Protein AF-A0A0R2HB29-F1 (afdb_monomer_lite)

Foldseek 3Di:
DVCVVVVDDLVRVCVVVVHDSVVSVVVCVVVVVDPPQDDPDDPPVPQDPVNVVVSVVCQQCAQDVVVVRAGVVCVVVVHDDPPD

Secondary structure (DSSP, 8-state):
-HHHHTT--HHHHHHHTT--HHHHHHHHHHHTT-TTSS-TT--GGG--HHHHHHHHHHHHTS-BGGGTTB-HHHHHHT------

pLDDT: mean 74.7, std 15.44, range [40.91, 93.88]

Sequence (84 aa):
MYYCSKGLTVTEIANILNRDKSTVSRELHRNSISEEYLPKGKEMDSVTDEYINDFIDKLNKRPRKCLGWKTPYEVHYNKVLHLT

InterPro domains:
  IPR012337 Ribonuclease H-like superfamily [SSF53098] (31-83)
  IPR025246 Transposase IS30-like HTH domain [PF13936] (4-31)
  IPR051917 Transposase/Integrase Enzymes [PTHR10948] (36-82)

Organism: NCBI:txid1410657

Structure (mmCIF, N/CA/C/O backbone):
data_AF-A0A0R2HB29-F1
#
_entry.id   AF-A0A0R2HB29-F1
#
loop_
_atom_site.group_PDB
_atom_site.id
_atom_site.type_symbol
_atom_site.label_atom_id
_atom_site.label_alt_id
_atom_site.label_comp_id
_atom_site.label_asym_id
_atom_site.label_entity_id
_atom_site.label_seq_id
_atom_site.pdbx_PDB_ins_code
_atom_site.Cartn_x
_atom_site.Cartn_y
_atom_site.Cartn_z
_atom_site.occupancy
_atom_site.B_iso_or_equiv
_atom_site.auth_seq_id
_atom_site.auth_comp_id
_atom_site.auth_asym_id
_atom_site.auth_atom_id
_atom_site.pdbx_PDB_model_num
ATOM 1 N N . MET A 1 1 ? 8.780 -6.304 -4.780 1.00 57.09 1 MET A N 1
ATOM 2 C CA . MET A 1 1 ? 9.172 -4.928 -4.393 1.00 57.09 1 MET A CA 1
ATOM 3 C C . MET A 1 1 ? 9.977 -4.308 -5.537 1.00 57.09 1 MET A C 1
ATOM 5 O O . MET A 1 1 ? 10.934 -4.939 -5.970 1.00 57.09 1 MET A O 1
ATOM 9 N N . TYR A 1 2 ? 9.574 -3.130 -6.031 1.00 55.00 2 TYR A N 1
ATOM 10 C CA . TYR A 1 2 ? 10.095 -2.456 -7.241 1.00 55.00 2 TYR A CA 1
ATOM 11 C C . TYR A 1 2 ? 11.629 -2.426 -7.361 1.00 55.00 2 TYR A C 1
ATOM 13 O O . TYR A 1 2 ? 12.187 -2.734 -8.413 1.00 55.00 2 TYR A O 1
ATOM 21 N N . TYR A 1 3 ? 12.318 -2.123 -6.261 1.00 59.88 3 TYR A N 1
ATOM 22 C CA . TYR A 1 3 ? 13.772 -1.993 -6.269 1.00 59.88 3 TYR A CA 1
ATOM 23 C C . TYR A 1 3 ? 14.507 -3.336 -6.413 1.00 59.88 3 TYR A C 1
ATOM 25 O O . TYR A 1 3 ? 15.496 -3.411 -7.135 1.00 59.88 3 TYR A O 1
ATOM 33 N N . CYS A 1 4 ? 13.985 -4.423 -5.829 1.00 54.97 4 CYS A N 1
ATOM 34 C CA . CYS A 1 4 ? 14.553 -5.760 -6.037 1.00 54.97 4 CYS A CA 1
ATOM 35 C C . CYS A 1 4 ? 14.281 -6.298 -7.444 1.00 54.97 4 CYS A C 1
ATOM 37 O O . CYS A 1 4 ? 15.136 -6.977 -8.000 1.00 54.97 4 CYS A O 1
ATOM 39 N N . SER A 1 5 ? 13.142 -5.959 -8.062 1.00 59.25 5 SER A N 1
ATOM 40 C CA . SER A 1 5 ? 12.900 -6.287 -9.479 1.00 59.25 5 SER A CA 1
ATOM 41 C C . SER A 1 5 ? 13.796 -5.505 -10.446 1.00 59.25 5 SER A C 1
ATOM 43 O O . SER A 1 5 ? 13.957 -5.922 -11.585 1.00 59.25 5 SER A O 1
ATOM 45 N N . LYS A 1 6 ? 14.403 -4.398 -9.998 1.00 63.19 6 LYS A N 1
ATOM 46 C CA . LYS A 1 6 ? 15.422 -3.636 -10.737 1.00 63.19 6 LYS A CA 1
ATOM 47 C C . LYS A 1 6 ? 16.854 -4.134 -10.468 1.00 63.19 6 LYS A C 1
ATOM 49 O O . LYS A 1 6 ? 17.798 -3.520 -10.945 1.00 63.19 6 LYS A O 1
ATOM 54 N N . GLY A 1 7 ? 17.020 -5.223 -9.707 1.00 73.44 7 GLY A N 1
ATOM 55 C CA . GLY A 1 7 ? 18.326 -5.817 -9.396 1.00 73.44 7 GLY A CA 1
ATOM 56 C C . GLY A 1 7 ? 19.148 -5.059 -8.350 1.00 73.44 7 GLY A C 1
ATOM 57 O O . GLY A 1 7 ? 20.305 -5.403 -8.132 1.00 73.44 7 GLY A O 1
ATOM 58 N N . LEU A 1 8 ? 18.566 -4.053 -7.690 1.00 73.81 8 LEU A N 1
ATOM 59 C CA . LEU A 1 8 ? 19.265 -3.270 -6.674 1.00 73.81 8 LEU A CA 1
ATOM 60 C C . LEU A 1 8 ? 19.432 -4.074 -5.382 1.00 73.81 8 LEU A C 1
ATOM 62 O O . LEU A 1 8 ? 18.512 -4.751 -4.905 1.00 73.81 8 LEU A O 1
ATOM 66 N N . THR A 1 9 ? 20.608 -3.952 -4.782 1.00 84.69 9 THR A N 1
ATOM 67 C CA . THR A 1 9 ? 20.948 -4.550 -3.495 1.00 84.69 9 THR A CA 1
ATOM 68 C C . THR A 1 9 ? 20.263 -3.814 -2.343 1.00 84.69 9 THR A C 1
ATOM 70 O O . THR A 1 9 ? 19.964 -2.622 -2.407 1.00 84.69 9 THR A O 1
ATOM 73 N N . VAL A 1 10 ? 20.087 -4.502 -1.211 1.00 81.06 10 VAL A N 1
ATOM 74 C CA . VAL A 1 10 ? 19.534 -3.913 0.027 1.00 81.06 10 VAL A CA 1
ATOM 75 C C . VAL A 1 10 ? 20.307 -2.660 0.468 1.00 81.06 10 VAL A C 1
ATOM 77 O O . VAL A 1 10 ? 19.720 -1.733 1.020 1.00 81.06 10 VAL A O 1
ATOM 80 N N . THR A 1 11 ? 21.616 -2.613 0.202 1.00 83.00 11 THR A N 1
ATOM 81 C CA . THR A 1 11 ? 22.473 -1.461 0.516 1.00 83.00 11 THR A CA 1
ATOM 82 C C . THR A 1 11 ? 22.158 -0.256 -0.367 1.00 83.00 11 THR A C 1
ATOM 84 O O . THR A 1 11 ? 22.038 0.853 0.144 1.00 83.00 11 THR A O 1
ATOM 87 N N . GLU A 1 12 ? 22.002 -0.458 -1.673 1.00 77.06 12 GLU A N 1
ATOM 88 C CA . GLU A 1 12 ? 21.664 0.626 -2.603 1.00 77.06 12 GLU A CA 1
ATOM 89 C C . GLU A 1 12 ? 20.281 1.195 -2.292 1.00 77.06 12 GLU A C 1
ATOM 91 O O . GLU A 1 12 ? 20.101 2.408 -2.243 1.00 77.06 12 GLU A O 1
ATOM 96 N N . ILE A 1 13 ? 19.328 0.321 -1.971 1.00 80.25 13 ILE A N 1
ATOM 97 C CA . ILE A 1 13 ? 17.973 0.712 -1.573 1.00 80.25 13 ILE A CA 1
ATOM 98 C C . ILE A 1 13 ? 17.994 1.531 -0.277 1.00 80.25 13 ILE A C 1
ATOM 100 O O . ILE A 1 13 ? 17.321 2.554 -0.186 1.00 80.25 13 ILE A O 1
ATOM 104 N N . ALA A 1 14 ? 18.784 1.111 0.714 1.00 82.12 14 ALA A N 1
ATOM 105 C CA . ALA A 1 14 ? 18.966 1.841 1.968 1.00 82.12 14 ALA A CA 1
ATOM 106 C C . ALA A 1 14 ? 19.488 3.267 1.735 1.00 82.12 14 ALA A C 1
ATOM 108 O O . ALA A 1 14 ? 18.950 4.215 2.304 1.00 82.12 14 ALA A O 1
ATOM 109 N N . ASN A 1 15 ? 20.464 3.427 0.841 1.00 80.62 15 ASN A N 1
ATOM 110 C CA . ASN A 1 15 ? 21.018 4.736 0.502 1.00 80.62 15 ASN A CA 1
ATOM 111 C C . ASN A 1 15 ? 20.008 5.617 -0.248 1.00 80.62 15 ASN A C 1
ATOM 113 O O . ASN A 1 15 ? 19.840 6.780 0.102 1.00 80.62 15 ASN A O 1
ATOM 117 N N . ILE A 1 16 ? 19.298 5.063 -1.238 1.00 79.69 16 ILE A N 1
ATOM 118 C CA . ILE A 1 16 ? 18.290 5.793 -2.028 1.00 79.69 16 ILE A CA 1
ATOM 119 C C . ILE A 1 16 ? 17.140 6.281 -1.142 1.00 79.69 16 ILE A C 1
ATOM 121 O O . ILE A 1 16 ? 16.676 7.409 -1.282 1.00 79.69 16 ILE A O 1
ATOM 125 N N . LEU A 1 17 ? 16.678 5.431 -0.223 1.00 77.38 17 LEU A N 1
ATOM 126 C CA . LEU A 1 17 ? 15.560 5.739 0.669 1.00 77.38 17 LEU A CA 1
ATOM 127 C C . LEU A 1 17 ? 15.990 6.491 1.935 1.00 77.38 17 LEU A C 1
ATOM 129 O O . LEU A 1 17 ? 15.134 6.819 2.756 1.00 77.38 17 LEU A O 1
ATOM 133 N N . ASN A 1 18 ? 17.294 6.729 2.110 1.00 82.81 18 ASN A N 1
ATOM 134 C CA . ASN A 1 18 ? 17.893 7.266 3.328 1.00 82.81 18 ASN A CA 1
ATOM 135 C C . ASN A 1 18 ? 17.397 6.534 4.595 1.00 82.81 18 ASN A C 1
ATOM 137 O O . ASN A 1 18 ? 16.923 7.141 5.559 1.00 82.81 18 ASN A O 1
ATOM 141 N N . ARG A 1 19 ? 17.437 5.197 4.566 1.00 81.50 19 ARG A N 1
ATOM 142 C CA . ARG A 1 19 ? 16.982 4.320 5.654 1.00 81.50 19 ARG A CA 1
ATOM 143 C C . ARG A 1 19 ? 18.041 3.302 6.035 1.00 81.50 19 ARG A C 1
ATOM 145 O O . ARG A 1 19 ? 18.887 2.927 5.237 1.00 81.50 19 ARG A O 1
ATOM 152 N N . ASP A 1 20 ? 17.936 2.790 7.256 1.00 89.00 20 ASP A N 1
ATOM 153 C CA . ASP A 1 20 ? 18.821 1.730 7.727 1.00 89.00 20 ASP A CA 1
ATOM 154 C C . ASP A 1 20 ? 18.621 0.405 6.961 1.00 89.00 20 ASP A C 1
ATOM 156 O O . ASP A 1 20 ? 17.489 -0.005 6.667 1.00 89.00 20 ASP A O 1
ATOM 160 N N . LYS A 1 21 ? 19.724 -0.312 6.700 1.00 84.50 21 LYS A N 1
ATOM 161 C CA . LYS A 1 21 ? 19.723 -1.593 5.969 1.00 84.50 21 LYS A CA 1
ATOM 162 C C . LYS A 1 21 ? 18.828 -2.641 6.631 1.00 84.50 21 LYS A C 1
ATOM 164 O O . LYS A 1 21 ? 18.162 -3.405 5.929 1.00 84.50 21 LYS A O 1
ATOM 169 N N . SER A 1 22 ? 18.767 -2.676 7.965 1.00 83.00 22 SER A N 1
ATOM 170 C CA . SER A 1 22 ? 17.903 -3.612 8.695 1.00 83.00 22 SER A CA 1
ATOM 171 C C . SER A 1 22 ? 16.420 -3.284 8.510 1.00 83.00 22 SER A C 1
ATOM 173 O O . SER A 1 22 ? 15.580 -4.183 8.508 1.00 83.00 22 SER A O 1
ATOM 175 N N . THR A 1 23 ? 16.070 -2.008 8.332 1.00 81.19 23 THR A N 1
ATOM 176 C CA . THR A 1 23 ? 14.697 -1.577 8.039 1.00 81.19 23 THR A CA 1
ATOM 177 C C . THR A 1 23 ? 14.295 -2.011 6.638 1.00 81.19 23 THR A C 1
ATOM 179 O O . THR A 1 23 ? 13.257 -2.653 6.492 1.00 81.19 23 THR A O 1
ATOM 182 N N . VAL A 1 24 ? 15.152 -1.769 5.641 1.00 80.81 24 VAL A N 1
ATOM 183 C CA . VAL A 1 24 ? 14.919 -2.202 4.253 1.00 80.81 24 VAL A CA 1
ATOM 184 C C . VAL A 1 24 ? 14.798 -3.724 4.158 1.00 80.81 24 VAL A C 1
ATOM 186 O O . VAL A 1 24 ? 13.864 -4.225 3.541 1.00 80.81 24 VAL A O 1
ATOM 189 N N . SER A 1 25 ? 15.677 -4.474 4.827 1.00 82.31 25 SER A N 1
ATOM 190 C CA . SER A 1 25 ? 15.619 -5.943 4.867 1.00 82.31 25 SER A CA 1
ATOM 191 C C . SER A 1 25 ? 14.308 -6.461 5.473 1.00 82.31 25 SER A C 1
ATOM 193 O O . SER A 1 25 ? 13.636 -7.318 4.895 1.00 82.31 25 SER A O 1
ATOM 195 N N . ARG A 1 26 ? 13.880 -5.889 6.607 1.00 79.62 26 ARG A N 1
ATOM 196 C CA . ARG A 1 26 ? 12.608 -6.253 7.246 1.00 79.62 26 ARG A CA 1
ATOM 197 C C . ARG A 1 26 ? 11.403 -5.889 6.379 1.00 79.62 26 ARG A C 1
ATOM 199 O O . ARG A 1 26 ? 10.451 -6.660 6.313 1.00 79.62 26 ARG A O 1
ATOM 206 N N . GLU A 1 27 ? 11.419 -4.729 5.727 1.00 77.31 27 GLU A N 1
ATOM 207 C CA . GLU A 1 27 ? 10.366 -4.320 4.791 1.00 77.31 27 GLU A CA 1
ATOM 208 C C . GLU A 1 27 ? 10.313 -5.234 3.571 1.00 77.31 27 GLU A C 1
ATOM 210 O O . GLU A 1 27 ? 9.220 -5.610 3.160 1.00 77.31 27 GLU A O 1
ATOM 215 N N . LEU A 1 28 ? 11.460 -5.641 3.027 1.00 73.94 28 LEU A N 1
ATOM 216 C CA . LEU A 1 28 ? 11.536 -6.627 1.955 1.00 73.94 28 LEU A CA 1
ATOM 217 C C . LEU A 1 28 ? 10.910 -7.942 2.389 1.00 73.94 28 LEU A C 1
ATOM 219 O O . LEU A 1 28 ? 9.964 -8.387 1.756 1.00 73.94 28 LEU A O 1
ATOM 223 N N . HIS A 1 29 ? 11.338 -8.500 3.519 1.00 71.25 29 HIS A N 1
ATOM 224 C CA . HIS A 1 29 ? 10.798 -9.756 4.035 1.00 71.25 29 HIS A CA 1
ATOM 225 C C . HIS A 1 29 ? 9.276 -9.703 4.269 1.00 71.25 29 HIS A C 1
ATOM 227 O O . HIS A 1 29 ? 8.561 -10.625 3.885 1.00 71.25 29 HIS A O 1
ATOM 233 N N . ARG A 1 30 ? 8.761 -8.598 4.831 1.00 69.75 30 ARG A N 1
ATOM 234 C CA . ARG A 1 30 ? 7.317 -8.396 5.053 1.00 69.75 30 ARG A CA 1
ATOM 235 C C . ARG A 1 30 ? 6.524 -8.251 3.754 1.00 69.75 30 ARG A C 1
ATOM 237 O O . ARG A 1 30 ? 5.414 -8.763 3.659 1.00 69.75 30 ARG A O 1
ATOM 244 N N . ASN A 1 31 ? 7.079 -7.549 2.768 1.00 62.16 31 ASN A N 1
ATOM 245 C CA . ASN A 1 31 ? 6.408 -7.267 1.498 1.00 62.16 31 ASN A CA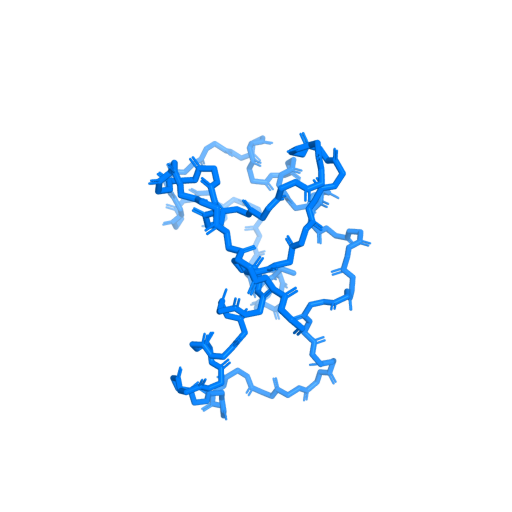 1
ATOM 246 C C . ASN A 1 31 ? 6.635 -8.358 0.433 1.00 62.16 31 ASN A C 1
ATOM 248 O O . ASN A 1 31 ? 5.991 -8.321 -0.612 1.00 62.16 31 ASN A O 1
ATOM 252 N N . SER A 1 32 ? 7.507 -9.340 0.679 1.00 54.19 32 SER A N 1
ATOM 253 C CA . SER A 1 32 ? 7.724 -10.499 -0.201 1.00 54.19 32 SER A CA 1
ATOM 254 C C . SER A 1 32 ? 6.590 -11.534 -0.161 1.00 54.19 32 SER A C 1
ATOM 256 O O . SER A 1 32 ? 6.554 -12.406 -1.019 1.00 54.19 32 SER A O 1
ATOM 258 N N . ILE A 1 33 ? 5.661 -11.454 0.802 1.00 49.91 33 ILE A N 1
ATOM 259 C CA . ILE A 1 33 ? 4.572 -12.438 0.994 1.00 49.91 33 ILE A CA 1
ATOM 260 C C . ILE A 1 33 ? 3.279 -12.083 0.234 1.00 49.91 33 ILE A C 1
ATOM 262 O O . ILE A 1 33 ? 2.357 -12.890 0.179 1.00 49.91 33 ILE A O 1
ATOM 266 N N . SER A 1 34 ? 3.187 -10.914 -0.408 1.00 46.06 34 SER A N 1
ATOM 267 C CA . SER A 1 34 ? 1.958 -10.512 -1.113 1.00 46.06 34 SER A CA 1
ATOM 268 C C . SER A 1 34 ? 2.194 -10.250 -2.600 1.00 46.06 34 SER A C 1
ATOM 270 O O . SER A 1 34 ? 2.361 -9.120 -3.046 1.00 46.06 34 SER A O 1
ATOM 272 N N . GLU A 1 35 ? 2.116 -11.320 -3.392 1.00 49.44 35 GLU A N 1
ATOM 273 C CA . GLU A 1 35 ? 1.906 -11.268 -4.849 1.00 49.44 35 GLU A CA 1
ATOM 274 C C . GLU A 1 35 ? 0.492 -10.759 -5.235 1.00 49.44 35 GLU A C 1
ATOM 276 O O . GLU A 1 35 ? 0.087 -10.858 -6.385 1.00 49.44 35 GLU A O 1
ATOM 281 N N . GLU A 1 36 ? -0.282 -10.198 -4.298 1.00 48.88 36 GLU A N 1
ATOM 282 C CA . GLU A 1 36 ? -1.703 -9.862 -4.494 1.00 48.88 36 GLU A CA 1
ATOM 283 C C . GLU A 1 36 ? -1.941 -8.469 -5.118 1.00 48.88 36 GLU A C 1
ATOM 285 O O . GLU A 1 36 ? -3.074 -8.126 -5.437 1.00 48.88 36 GLU A O 1
ATOM 290 N N . TYR A 1 37 ? -0.905 -7.637 -5.293 1.00 48.59 37 TYR A N 1
ATOM 291 C CA . TYR A 1 37 ? -1.106 -6.202 -5.566 1.00 48.59 37 TYR A CA 1
ATOM 292 C C . TYR A 1 37 ? -0.597 -5.680 -6.912 1.00 48.59 37 TYR A C 1
ATOM 294 O O . TYR A 1 37 ? -0.856 -4.523 -7.234 1.00 48.59 37 TYR A O 1
ATOM 302 N N . LEU A 1 38 ? 0.081 -6.488 -7.727 1.00 45.69 38 LEU A N 1
ATOM 303 C CA . LEU A 1 38 ? 0.496 -6.068 -9.068 1.00 45.69 38 LEU A CA 1
ATOM 304 C C . LEU A 1 38 ? 0.230 -7.193 -10.071 1.00 45.69 38 LEU A C 1
ATOM 306 O O . LEU A 1 38 ? 0.642 -8.326 -9.811 1.00 45.69 38 LEU A O 1
ATOM 310 N N . PRO A 1 39 ? -0.412 -6.917 -11.221 1.00 40.94 39 PRO A N 1
ATOM 311 C CA . PRO A 1 39 ? -0.476 -7.897 -12.292 1.00 40.94 39 PRO A CA 1
ATOM 312 C C . PRO A 1 39 ? 0.956 -8.241 -12.717 1.00 40.94 39 PRO A C 1
ATOM 314 O O . PRO A 1 39 ? 1.752 -7.371 -13.080 1.00 40.94 39 PRO A O 1
ATOM 317 N N . LYS A 1 40 ? 1.301 -9.525 -12.605 1.00 40.91 40 LYS A N 1
ATOM 318 C CA . LYS A 1 40 ? 2.630 -10.050 -12.916 1.00 40.91 40 LYS A CA 1
ATOM 319 C C . LYS A 1 40 ? 2.932 -9.765 -14.394 1.00 40.91 40 LYS A C 1
ATOM 321 O O . LYS A 1 40 ? 2.217 -10.244 -15.267 1.00 40.91 40 LYS A O 1
ATOM 326 N N . GLY A 1 41 ? 3.983 -8.987 -14.662 1.00 48.03 41 GLY A N 1
ATOM 327 C CA . GLY A 1 41 ? 4.558 -8.847 -16.005 1.00 48.03 41 GLY A CA 1
ATOM 328 C C . GLY A 1 41 ? 4.109 -7.654 -16.855 1.00 48.03 41 GLY A C 1
ATOM 329 O O . GLY A 1 41 ? 4.429 -7.648 -18.039 1.00 48.03 41 GLY A O 1
ATOM 330 N N . LYS A 1 42 ? 3.420 -6.639 -16.312 1.00 44.16 42 LYS A N 1
ATOM 331 C CA . LYS A 1 42 ? 3.212 -5.387 -17.062 1.00 44.16 42 LYS A CA 1
ATOM 332 C C . LYS A 1 42 ? 4.370 -4.426 -16.794 1.00 44.16 42 LYS A C 1
ATOM 334 O O . LYS A 1 42 ? 4.640 -4.104 -15.637 1.00 44.16 42 LYS A O 1
ATOM 339 N N . GLU A 1 43 ? 5.085 -4.028 -17.846 1.00 51.50 43 GLU A 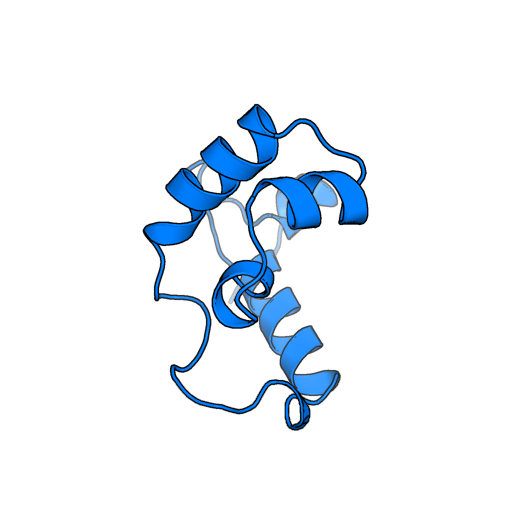N 1
ATOM 340 C CA . GLU A 1 43 ? 6.177 -3.058 -17.746 1.00 51.50 43 GLU A CA 1
ATOM 341 C C . GLU A 1 43 ? 5.682 -1.791 -17.042 1.00 51.50 43 GLU A C 1
ATOM 343 O O . GLU A 1 43 ? 4.656 -1.219 -17.421 1.00 51.50 43 GLU A O 1
ATOM 348 N N . MET A 1 44 ? 6.404 -1.371 -15.998 1.00 53.03 44 MET A N 1
ATOM 349 C CA . MET A 1 44 ? 6.043 -0.201 -15.193 1.00 53.03 44 MET A CA 1
ATOM 350 C C . MET A 1 44 ? 5.973 1.102 -16.000 1.00 53.03 44 MET A C 1
ATOM 352 O O . MET A 1 44 ? 5.279 2.013 -15.569 1.00 53.03 44 MET A O 1
ATOM 356 N N . ASP A 1 45 ? 6.606 1.163 -17.174 1.00 55.00 45 ASP A N 1
ATOM 357 C CA . ASP A 1 45 ? 6.558 2.325 -18.073 1.00 55.00 45 ASP A CA 1
ATOM 358 C C . ASP A 1 45 ? 5.192 2.525 -18.755 1.00 55.00 45 ASP A C 1
ATOM 360 O O . ASP A 1 45 ? 4.949 3.571 -19.346 1.00 55.00 45 ASP A O 1
ATOM 364 N N . SER A 1 46 ? 4.277 1.552 -18.665 1.00 57.28 46 SER A N 1
ATOM 365 C CA . SER A 1 46 ? 2.946 1.615 -19.297 1.00 57.28 46 SER A CA 1
ATOM 366 C C . SER A 1 46 ? 1.789 1.829 -18.315 1.00 57.28 46 SER A C 1
ATOM 368 O O . SER A 1 46 ? 0.618 1.733 -18.695 1.00 57.28 46 SER A O 1
ATOM 370 N N . VAL A 1 47 ? 2.092 2.065 -17.038 1.00 65.38 47 VAL A N 1
ATOM 371 C CA . VAL A 1 47 ? 1.070 2.270 -16.011 1.00 65.38 47 VAL A CA 1
ATOM 372 C C . VAL A 1 47 ? 0.698 3.747 -15.983 1.00 65.38 47 VAL A C 1
ATOM 374 O O . VAL A 1 47 ? 1.517 4.581 -15.617 1.00 65.38 47 VAL A O 1
ATOM 377 N N . THR A 1 48 ? -0.531 4.069 -16.385 1.00 75.88 48 THR A N 1
ATOM 378 C CA . THR A 1 48 ? -1.002 5.457 -16.383 1.00 75.88 48 THR A CA 1
ATOM 379 C C . THR A 1 48 ? -1.274 5.948 -14.963 1.00 75.88 48 THR A C 1
ATOM 381 O O . THR A 1 48 ? -1.601 5.159 -14.067 1.00 75.88 48 THR A O 1
ATOM 384 N N . ASP A 1 49 ? -1.195 7.262 -14.764 1.00 77.81 49 ASP A N 1
ATOM 385 C CA . ASP A 1 49 ? -1.537 7.887 -13.487 1.00 77.81 49 ASP A CA 1
ATOM 386 C C . ASP A 1 49 ? -2.985 7.575 -13.077 1.00 77.81 49 ASP A C 1
ATOM 388 O O . ASP A 1 49 ? -3.262 7.394 -11.890 1.00 77.81 49 ASP A O 1
ATOM 392 N N . GLU A 1 50 ? -3.917 7.416 -14.027 1.00 79.94 50 GLU A N 1
ATOM 393 C CA . GLU A 1 50 ? -5.287 6.988 -13.712 1.00 79.94 50 GLU A CA 1
ATOM 394 C C . GLU A 1 50 ? -5.327 5.596 -13.084 1.00 79.94 50 GLU A C 1
ATOM 396 O O . GLU A 1 50 ? -6.063 5.381 -12.121 1.00 79.94 50 GLU A O 1
ATOM 401 N N . TYR A 1 51 ? -4.528 4.652 -13.588 1.00 77.19 51 TYR A N 1
ATOM 402 C CA . TYR A 1 51 ? -4.459 3.309 -13.015 1.00 77.19 51 TYR A CA 1
ATOM 403 C C . TYR A 1 51 ? -3.892 3.340 -11.594 1.00 77.19 51 TYR A C 1
ATOM 405 O O . TYR A 1 51 ? -4.389 2.643 -10.707 1.00 77.19 51 TYR A O 1
ATOM 413 N N . ILE A 1 52 ? -2.863 4.158 -11.364 1.00 76.75 52 ILE A N 1
ATOM 414 C CA . ILE A 1 52 ? -2.271 4.331 -10.033 1.00 76.75 52 ILE A CA 1
ATOM 415 C C . ILE A 1 52 ? -3.310 4.920 -9.077 1.00 76.75 52 ILE A C 1
ATOM 417 O O . ILE A 1 52 ? -3.481 4.406 -7.971 1.00 76.75 52 ILE A O 1
ATOM 421 N N . ASN A 1 53 ? -4.043 5.944 -9.513 1.00 81.69 53 ASN A N 1
ATOM 422 C CA . ASN A 1 53 ? -5.086 6.574 -8.713 1.00 81.69 53 ASN A CA 1
ATOM 423 C C . ASN A 1 53 ? -6.232 5.607 -8.390 1.00 81.69 53 ASN A C 1
ATOM 425 O O . ASN A 1 53 ? -6.611 5.501 -7.227 1.00 81.69 53 ASN A O 1
ATOM 429 N N . ASP A 1 54 ? -6.728 4.840 -9.365 1.00 81.38 54 ASP A N 1
ATOM 430 C CA . ASP A 1 54 ? -7.759 3.814 -9.138 1.00 81.38 54 ASP A CA 1
ATOM 431 C C . ASP A 1 54 ? -7.282 2.743 -8.144 1.00 81.38 54 ASP A C 1
ATOM 433 O O . ASP A 1 54 ? -8.010 2.327 -7.238 1.00 81.38 54 ASP A O 1
ATOM 437 N N . PHE A 1 55 ? -6.021 2.329 -8.261 1.00 78.56 55 PHE A N 1
ATOM 438 C CA . PHE A 1 55 ? -5.426 1.368 -7.345 1.00 78.56 55 PHE A CA 1
ATOM 439 C C . PHE A 1 55 ? -5.296 1.919 -5.916 1.00 78.56 55 PHE A C 1
ATOM 441 O O . PHE A 1 55 ? -5.654 1.231 -4.954 1.00 78.56 55 PHE A O 1
ATOM 448 N N . ILE A 1 56 ? -4.824 3.160 -5.763 1.00 83.12 56 ILE A N 1
ATOM 449 C CA . ILE A 1 56 ? -4.747 3.854 -4.469 1.00 83.12 56 ILE A CA 1
ATOM 450 C C . ILE A 1 56 ? -6.145 3.984 -3.856 1.00 83.12 56 ILE A C 1
ATOM 45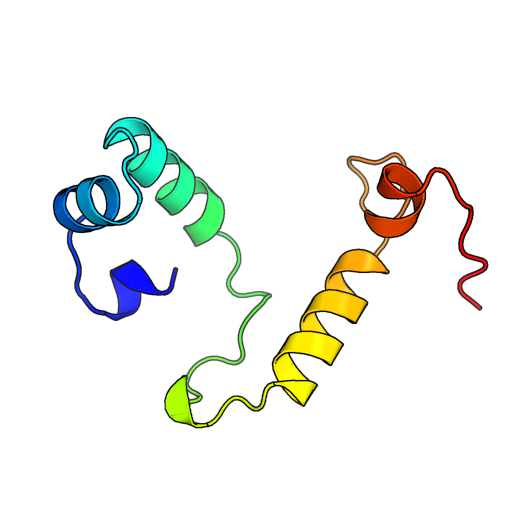2 O O . ILE A 1 56 ? -6.330 3.686 -2.673 1.00 83.12 56 ILE A O 1
ATOM 456 N N . ASP A 1 57 ? -7.142 4.357 -4.653 1.00 86.69 57 ASP A N 1
ATOM 457 C CA . ASP A 1 57 ? -8.528 4.487 -4.210 1.00 86.69 57 ASP A CA 1
ATOM 458 C C . ASP A 1 57 ? -9.09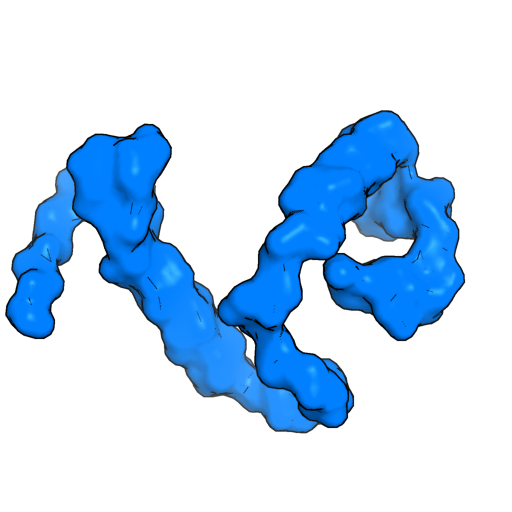3 3.156 -3.712 1.00 86.69 57 ASP A C 1
ATOM 460 O O . ASP A 1 57 ? -9.681 3.092 -2.627 1.00 86.69 57 ASP A O 1
ATOM 464 N N . LYS A 1 58 ? -8.861 2.068 -4.452 1.00 85.62 58 LYS A N 1
ATOM 465 C CA . LYS A 1 58 ? -9.234 0.712 -4.027 1.00 85.62 58 LYS A CA 1
ATOM 466 C C . LYS A 1 58 ? -8.559 0.328 -2.718 1.00 85.62 58 LYS A C 1
ATOM 468 O O . LYS A 1 58 ? -9.201 -0.251 -1.840 1.00 85.62 58 LYS A O 1
ATOM 473 N N . LEU A 1 59 ? -7.279 0.657 -2.558 1.00 83.88 59 LEU A N 1
ATOM 474 C CA . LEU A 1 59 ? -6.529 0.361 -1.341 1.00 83.88 59 LEU A CA 1
ATOM 475 C C . LEU A 1 59 ? -7.095 1.114 -0.131 1.00 83.88 59 LEU A C 1
ATOM 477 O O . LEU A 1 59 ? -7.280 0.516 0.934 1.00 83.88 59 LEU A O 1
ATOM 481 N N . ASN A 1 60 ? -7.398 2.398 -0.314 1.00 90.00 60 ASN A N 1
ATOM 482 C CA . ASN A 1 60 ? -7.889 3.294 0.729 1.00 90.00 60 ASN A CA 1
ATOM 483 C C . ASN A 1 60 ? -9.333 3.004 1.142 1.00 90.00 60 ASN A C 1
ATOM 485 O O . ASN A 1 60 ? -9.681 3.258 2.294 1.00 90.00 60 ASN A O 1
ATOM 489 N N . LYS A 1 61 ? -10.148 2.444 0.241 1.00 89.19 61 LYS A N 1
ATOM 490 C CA . LYS A 1 61 ? -11.551 2.069 0.489 1.00 89.19 61 LYS A CA 1
ATOM 491 C C . LYS A 1 61 ? -11.729 0.610 0.928 1.00 89.19 61 LYS A C 1
ATOM 493 O O . LYS A 1 61 ? -12.853 0.201 1.191 1.00 89.19 61 LYS A O 1
ATOM 498 N N . ARG A 1 62 ? -10.664 -0.200 1.025 1.00 88.38 62 ARG A N 1
ATOM 499 C CA . ARG A 1 62 ? -10.764 -1.618 1.425 1.00 88.38 62 ARG A CA 1
ATOM 500 C C . ARG A 1 62 ? -10.795 -1.764 2.955 1.00 88.38 62 ARG A C 1
ATOM 502 O O . ARG A 1 62 ? -9.815 -1.388 3.603 1.00 88.38 62 ARG A O 1
ATOM 509 N N . PRO A 1 63 ? -11.844 -2.370 3.544 1.00 93.00 63 PRO A N 1
ATOM 510 C CA . PRO A 1 63 ? -11.885 -2.711 4.965 1.00 93.00 63 PRO A CA 1
ATOM 511 C C . PRO A 1 63 ? -10.702 -3.584 5.389 1.00 93.00 63 PRO A C 1
ATOM 513 O O . PRO A 1 63 ? -10.364 -4.566 4.719 1.00 93.00 63 PRO A O 1
ATOM 516 N N . ARG A 1 64 ? -10.066 -3.258 6.519 1.00 92.69 64 ARG A N 1
ATOM 517 C CA . ARG A 1 64 ? -8.923 -4.014 7.051 1.00 92.69 64 ARG A CA 1
ATOM 518 C C . ARG A 1 64 ? -9.242 -4.571 8.429 1.00 92.69 64 ARG A C 1
ATOM 520 O O . ARG A 1 64 ? -9.579 -3.830 9.346 1.00 92.69 64 ARG A O 1
ATOM 527 N N . LYS A 1 65 ? -9.039 -5.878 8.617 1.00 89.06 65 LYS A N 1
ATOM 528 C CA . LYS A 1 65 ? -9.238 -6.550 9.913 1.00 89.06 65 LYS A CA 1
ATOM 529 C C . LYS A 1 65 ? -8.437 -5.897 11.049 1.00 89.06 65 LYS A C 1
ATOM 531 O O . LYS A 1 65 ? -8.955 -5.754 12.149 1.00 89.06 65 LYS A O 1
ATOM 536 N N . CYS A 1 66 ? -7.207 -5.449 10.779 1.00 91.12 66 CYS A N 1
ATOM 537 C CA . CYS A 1 66 ? -6.363 -4.761 11.765 1.00 91.12 66 CYS A CA 1
ATOM 538 C C . CYS A 1 66 ? -6.880 -3.372 12.181 1.00 91.12 66 CYS A C 1
ATOM 540 O O . CYS A 1 66 ? -6.465 -2.867 13.216 1.00 91.12 66 CYS A O 1
ATOM 542 N N . LEU A 1 67 ? -7.798 -2.779 11.413 1.00 88.06 67 LEU A N 1
ATOM 543 C CA . LEU A 1 67 ? -8.470 -1.515 11.726 1.00 88.06 67 LEU A CA 1
ATOM 544 C C . LEU A 1 67 ? -9.890 -1.746 12.273 1.00 88.06 67 LEU A C 1
ATOM 546 O O . LEU A 1 67 ? -10.734 -0.857 12.206 1.00 88.06 67 LEU A O 1
ATOM 550 N N . GLY A 1 68 ? -10.193 -2.956 12.757 1.00 91.75 68 GLY A N 1
ATOM 551 C CA . GLY A 1 68 ? -11.546 -3.316 13.186 1.00 91.75 68 GLY A CA 1
ATOM 552 C C . GLY A 1 68 ? -12.548 -3.310 12.031 1.00 91.75 68 GLY A C 1
ATOM 553 O O . GLY A 1 68 ? -13.685 -2.895 12.216 1.00 91.75 68 GLY A O 1
ATOM 554 N N . TRP A 1 69 ? -12.107 -3.726 10.839 1.00 90.62 69 TRP A N 1
ATOM 555 C CA . TRP A 1 69 ? -12.881 -3.693 9.591 1.00 90.62 69 TRP A CA 1
ATOM 556 C C . TRP A 1 69 ? -13.248 -2.293 9.089 1.00 90.62 69 TRP A C 1
ATOM 558 O O . TRP A 1 69 ? -14.056 -2.167 8.177 1.00 90.62 69 TRP A O 1
ATOM 568 N N . LYS A 1 70 ? -12.590 -1.249 9.598 1.00 90.44 70 LYS A N 1
ATOM 569 C CA . LYS A 1 70 ? -12.600 0.074 8.968 1.00 90.44 70 LYS A CA 1
ATOM 570 C C . LYS A 1 70 ? -11.632 0.120 7.790 1.00 90.44 70 LYS A C 1
ATOM 572 O O . LYS A 1 70 ? -10.668 -0.653 7.709 1.00 90.44 70 LYS A O 1
ATOM 577 N N . THR A 1 71 ? -11.885 1.026 6.865 1.00 93.44 71 THR A N 1
ATOM 578 C CA . THR A 1 71 ? -10.981 1.340 5.760 1.00 93.44 71 THR A CA 1
ATOM 579 C C . THR A 1 71 ? -9.873 2.297 6.222 1.00 93.44 71 THR A C 1
ATOM 581 O O . THR A 1 71 ? -10.071 3.065 7.172 1.00 93.44 71 THR A O 1
ATOM 584 N N . PRO A 1 72 ? -8.702 2.301 5.561 1.00 93.88 72 PRO A N 1
ATOM 585 C CA . PRO A 1 72 ? -7.666 3.301 5.817 1.00 93.88 72 PRO A CA 1
ATOM 586 C C . PRO A 1 72 ? -8.176 4.742 5.706 1.00 93.88 72 PRO A C 1
ATOM 588 O O . PRO A 1 72 ? -7.822 5.577 6.537 1.00 93.88 72 PRO A O 1
ATOM 591 N N . TYR A 1 73 ? -9.045 5.019 4.728 1.00 93.31 73 TYR A N 1
ATOM 592 C CA . TYR A 1 73 ? -9.654 6.334 4.541 1.00 93.31 73 TYR A CA 1
ATOM 593 C C . TYR A 1 73 ? -10.461 6.769 5.770 1.00 93.31 73 TYR A C 1
ATOM 595 O O . TYR A 1 73 ? -10.294 7.883 6.264 1.00 93.31 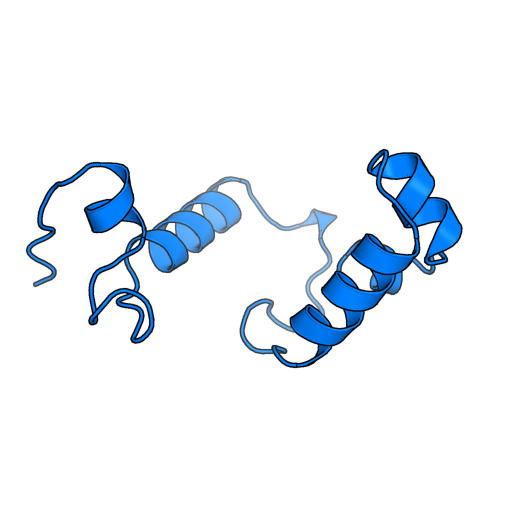73 TYR A O 1
ATOM 603 N N . GLU A 1 74 ? -11.311 5.886 6.293 1.00 93.25 74 GLU A N 1
ATOM 604 C CA . GLU A 1 74 ? -12.172 6.210 7.432 1.00 93.25 74 GLU A CA 1
ATOM 605 C C . GLU A 1 74 ? -11.378 6.535 8.693 1.00 93.25 74 GLU A C 1
ATOM 607 O O . GLU A 1 74 ? -11.719 7.461 9.427 1.00 93.25 74 GLU A O 1
ATOM 612 N N . VAL A 1 75 ? -10.297 5.791 8.932 1.00 93.44 75 VAL A N 1
ATOM 613 C CA . VAL A 1 75 ? -9.412 6.027 10.076 1.00 93.44 75 VAL A CA 1
ATOM 614 C C . VAL A 1 75 ? -8.619 7.320 9.894 1.00 93.44 75 VAL A C 1
ATOM 616 O O . VAL A 1 75 ? -8.494 8.086 10.845 1.00 93.44 75 VAL A O 1
ATOM 619 N N . HIS A 1 76 ? -8.112 7.589 8.688 1.00 93.31 76 HIS A N 1
ATOM 620 C CA . HIS A 1 76 ? -7.295 8.772 8.417 1.00 93.31 76 HIS A CA 1
ATOM 621 C C . HIS A 1 76 ? -8.095 10.079 8.505 1.00 93.31 76 HIS A C 1
ATOM 623 O O . HIS A 1 76 ? -7.638 11.036 9.123 1.00 93.31 76 HIS A O 1
ATOM 629 N N . TYR A 1 77 ? -9.297 10.113 7.924 1.00 93.12 77 TYR A N 1
ATOM 630 C CA . TYR A 1 77 ? -10.152 11.307 7.907 1.00 93.12 77 TYR A CA 1
ATOM 631 C C . TYR A 1 77 ? -11.172 11.351 9.051 1.00 93.12 77 TYR A C 1
ATOM 633 O O . TYR A 1 77 ? -11.974 12.281 9.114 1.00 93.12 77 TYR A O 1
ATOM 641 N N . ASN A 1 78 ? -11.169 10.347 9.935 1.00 90.25 78 ASN A N 1
ATOM 642 C CA . ASN A 1 78 ? -12.154 10.167 11.004 1.00 90.25 78 ASN A CA 1
ATOM 643 C C . ASN A 1 78 ? -13.610 10.313 10.509 1.00 90.25 78 ASN A C 1
ATOM 645 O O . ASN A 1 78 ? -14.455 10.944 11.146 1.00 90.25 78 ASN A O 1
ATOM 649 N N . LYS A 1 79 ? -13.890 9.751 9.330 1.00 88.62 79 LYS A N 1
ATOM 650 C CA . LYS A 1 79 ? -15.182 9.807 8.634 1.00 88.62 79 LYS A CA 1
ATOM 651 C C . LYS A 1 79 ? -15.653 8.385 8.374 1.00 88.62 79 LYS A C 1
ATOM 653 O O . LYS A 1 79 ? -14.822 7.528 8.135 1.00 88.62 79 LYS A O 1
ATOM 658 N N . VAL A 1 80 ? -16.957 8.125 8.390 1.00 84.00 80 VAL A N 1
ATOM 659 C CA . VAL A 1 80 ? -17.507 6.817 7.994 1.00 84.00 80 VAL A CA 1
ATOM 660 C C . VAL A 1 80 ? -17.818 6.834 6.500 1.00 84.00 80 VAL A C 1
ATOM 662 O O . VAL A 1 80 ? -18.430 7.783 6.001 1.00 84.00 80 VAL A O 1
ATOM 665 N N . LEU A 1 81 ? -17.383 5.801 5.782 1.00 80.19 81 LEU A N 1
ATOM 666 C CA . LEU A 1 81 ? -17.762 5.570 4.397 1.00 80.19 81 LEU A CA 1
ATOM 667 C C . LEU A 1 81 ? -18.955 4.620 4.394 1.00 80.19 81 LEU A C 1
ATOM 669 O O . LEU A 1 81 ? -18.855 3.464 4.794 1.00 80.19 81 LEU A O 1
ATOM 673 N N . HIS A 1 82 ? -20.091 5.093 3.893 1.00 73.19 82 HIS A N 1
ATOM 674 C CA . HIS A 1 82 ? -21.188 4.206 3.527 1.00 73.19 82 HIS A CA 1
ATOM 675 C C . HIS A 1 82 ? -20.828 3.542 2.198 1.00 73.19 82 HIS A C 1
ATOM 677 O O . HIS A 1 82 ? -21.194 4.027 1.130 1.00 73.19 82 HIS A O 1
ATOM 683 N N . LEU A 1 83 ? -20.018 2.485 2.268 1.00 64.56 83 LEU A N 1
ATOM 684 C CA . LEU A 1 83 ? -19.746 1.622 1.125 1.00 64.56 83 LEU A CA 1
ATOM 685 C C . LEU A 1 83 ? -21.031 0.827 0.842 1.00 64.56 83 LEU A C 1
ATOM 687 O O . LEU A 1 83 ? -21.355 -0.093 1.591 1.00 64.56 83 LEU A O 1
ATOM 691 N N . THR A 1 84 ? -21.795 1.254 -0.164 1.00 56.91 84 THR A N 1
ATOM 692 C CA . THR A 1 84 ? -22.942 0.516 -0.726 1.00 56.91 84 THR A CA 1
ATOM 693 C C . THR A 1 84 ? -22.490 -0.590 -1.657 1.00 56.91 84 THR A C 1
ATOM 695 O O . THR A 1 84 ? -21.552 -0.317 -2.442 1.00 56.91 84 THR A O 1
#

Radius of gyration: 15.97 Å; chains: 1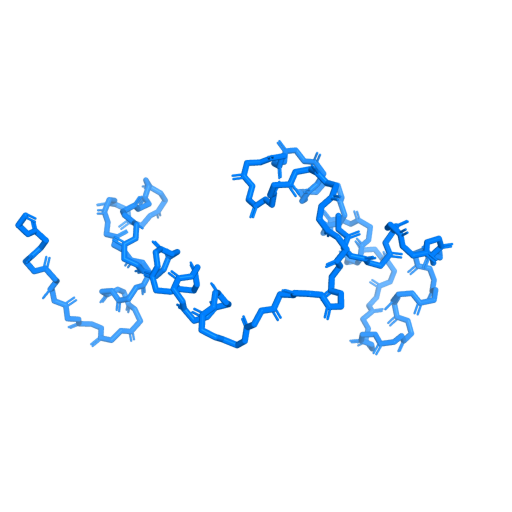; bounding box: 45×24×32 Å